Protein AF-A0A6L4AC36-F1 (afdb_monomer)

Mean predicted a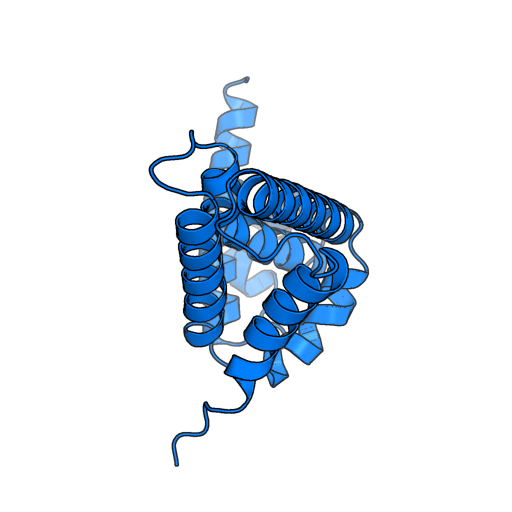ligned error: 6.06 Å

Secondary structure (DSSP, 8-state):
--HHHHHHHHHHHHHHHHHHHHHHHH-TTT--HHHHHHHHT--HHHHHHH-SSHHHHHHHHHHHHHHHHHHHHHSPP-S-HHHHHHHHHHHHHHHHHHSTTHHHHHHHHHHHHHH-HHHHHHHHHHHHHHHHHHHHHHHTTSS-TTS-HHHHHHHHHHHHHHGGGS----

Sequence (170 aa):
MSYKERAKRQREIEILKVASDLMYERGFINFNMDELAEAVGVSKPTLYQHFASKDELLVRVVLQGHEEIEALFDAPLQGTALERIETVMRMMLQRRHLAKGGMASFGLIFPILKASPLFNEHQERFRNRLYALVETAKQNGEIVATLPTPLVVSAMFVLQGSVSEHHMPE

Radius of gyration: 18.44 Å; Cα contacts (8 Å, |Δi|>4): 123; chains: 1; bounding box: 39×48×53 Å

Nearest PDB structures (foldseek):
  3crj-assembly1_B  TM=7.501E-01  e=1.102E-03  Haloarcula marismortui ATCC 43049
  2qib-assembly1_A  TM=6.813E-01  e=5.777E-04  Streptomyces coelicolor A3(2)
  5icj-assembly1_B  TM=7.437E-01  e=2.695E-03  Mycobacterium tuberculosis
  2o7t-assembly1_A-2  TM=5.932E-01  e=4.288E-04  Corynebacterium glutamicum
  2wv1-assembly1_A  TM=5.323E-01  e=3.128E-03  Bacillus cereus

pLDDT: mean 86.78, std 13.43, range [31.5, 98.19]

Solvent-accessible surface area (backbone atoms only — not comparable to full-atom values): 9744 Å² total; per-residue (Å²): 133,55,74,68,55,52,53,51,51,53,49,50,53,55,50,39,51,56,46,44,52,46,31,49,76,59,33,69,84,75,45,57,68,63,63,47,16,60,76,69,72,48,52,60,71,60,47,44,75,76,35,86,39,74,66,56,43,49,44,51,38,56,52,59,63,47,46,68,62,56,48,60,76,73,43,79,86,72,82,52,47,56,59,48,52,50,51,50,51,50,51,53,43,51,56,52,69,68,44,70,62,42,47,65,54,45,64,68,46,45,62,60,40,68,71,33,66,70,50,46,54,50,52,50,52,53,49,53,52,52,51,53,42,51,51,51,14,26,77,73,66,74,35,71,70,87,58,56,62,71,56,56,58,49,50,54,54,51,56,50,60,54,67,35,76,78,77,74,84,131

Foldseek 3Di:
DDPVVVVLVVLLVLLLVLVLVCCQVPNLVRDDLCVSCVVSVHDSVVSCVNPVDSLSSVLVSVVVLCVVLVVLLVDPDDDALVVNVVVSLVSLQVVQVSRPPFLNSCVVSVVSLVVDPVSVVVVVVVLVSQLVSVVRCCVVVVDPVPDDSVVVSVVSVVVSNPSRPPDDDD

Structure (mmCIF, N/CA/C/O backbone):
data_AF-A0A6L4AC36-F1
#
_entry.id   AF-A0A6L4AC36-F1
#
loop_
_atom_site.group_PDB
_atom_site.id
_atom_site.type_symbol
_atom_site.label_atom_id
_atom_site.label_alt_id
_atom_site.label_comp_id
_atom_site.label_asym_id
_atom_site.label_entity_id
_atom_site.label_seq_id
_atom_site.pdbx_PDB_ins_code
_atom_site.Cartn_x
_atom_site.Cartn_y
_atom_site.Cartn_z
_atom_site.occupancy
_atom_site.B_iso_or_equiv
_atom_site.auth_seq_id
_atom_site.auth_comp_id
_atom_site.auth_asym_id
_atom_site.auth_atom_id
_atom_site.pdbx_PDB_model_num
ATOM 1 N N . MET A 1 1 ? -5.158 17.954 -16.759 1.00 63.00 1 MET A N 1
ATOM 2 C CA . MET A 1 1 ? -4.100 17.064 -17.283 1.00 63.00 1 MET A CA 1
ATOM 3 C C . MET A 1 1 ? -3.986 17.240 -18.784 1.00 63.00 1 MET A C 1
ATOM 5 O O . MET A 1 1 ? -4.979 17.053 -19.481 1.00 63.00 1 MET A O 1
ATOM 9 N N . SER A 1 2 ? -2.797 17.605 -19.252 1.00 87.75 2 SER A N 1
ATOM 10 C CA . SER A 1 2 ? -2.431 17.686 -20.668 1.00 87.75 2 SER A CA 1
ATOM 11 C C . SER A 1 2 ? -2.434 16.298 -21.321 1.00 87.75 2 SER A C 1
ATOM 13 O O . SER A 1 2 ? -2.222 15.283 -20.654 1.00 87.75 2 SER A O 1
ATOM 15 N N . TYR A 1 3 ? -2.627 16.243 -22.642 1.00 87.50 3 TYR A N 1
ATOM 16 C CA . TYR A 1 3 ? -2.508 15.012 -23.434 1.00 87.50 3 TYR A CA 1
ATOM 17 C C . TYR A 1 3 ? -1.170 14.293 -23.184 1.00 87.50 3 TYR A C 1
ATOM 19 O O . TYR A 1 3 ? -1.140 13.079 -22.996 1.00 87.50 3 TYR A O 1
ATOM 27 N N . LYS A 1 4 ? -0.073 15.057 -23.077 1.00 85.31 4 LYS A N 1
ATOM 28 C CA . LYS A 1 4 ? 1.270 14.521 -22.803 1.00 85.31 4 LYS A CA 1
ATOM 29 C C . LYS A 1 4 ? 1.374 13.853 -21.428 1.00 85.31 4 LYS A C 1
ATOM 31 O O . LYS A 1 4 ? 2.012 12.815 -21.306 1.00 85.31 4 LYS A O 1
ATOM 36 N N . GLU A 1 5 ? 0.724 14.412 -20.408 1.00 88.19 5 GLU A N 1
ATOM 37 C CA . GLU A 1 5 ? 0.725 13.845 -19.050 1.00 88.19 5 GLU A CA 1
ATOM 38 C C . GLU A 1 5 ? -0.076 12.544 -18.986 1.00 88.19 5 GLU A C 1
ATOM 40 O O . GLU A 1 5 ? 0.356 11.583 -18.353 1.00 88.19 5 GLU A O 1
ATOM 45 N N . ARG A 1 6 ? -1.220 12.487 -19.685 1.00 88.69 6 ARG A N 1
ATOM 46 C CA . ARG A 1 6 ? -2.024 11.261 -19.789 1.00 88.69 6 ARG A CA 1
ATOM 47 C C . ARG A 1 6 ? -1.264 10.156 -20.517 1.00 88.69 6 ARG A C 1
ATOM 49 O O . ARG A 1 6 ? -1.228 9.037 -20.021 1.00 88.69 6 ARG A O 1
ATOM 56 N N . ALA A 1 7 ? -0.615 10.479 -21.636 1.00 89.75 7 ALA A N 1
ATOM 57 C CA . ALA A 1 7 ? 0.208 9.527 -22.379 1.00 89.75 7 ALA A CA 1
ATOM 58 C C . ALA A 1 7 ? 1.394 9.016 -21.541 1.00 89.75 7 ALA A C 1
ATOM 60 O O . ALA A 1 7 ? 1.645 7.814 -21.505 1.00 89.75 7 ALA A O 1
ATOM 61 N N . LYS A 1 8 ? 2.077 9.907 -20.804 1.00 90.38 8 LYS A N 1
ATOM 62 C CA . LYS A 1 8 ? 3.159 9.521 -19.885 1.00 90.38 8 LYS A CA 1
ATOM 63 C C . LYS A 1 8 ? 2.659 8.567 -18.798 1.00 90.38 8 LYS A C 1
ATOM 65 O O . LYS A 1 8 ? 3.273 7.529 -18.581 1.00 90.38 8 LYS A O 1
ATOM 70 N N . ARG A 1 9 ? 1.536 8.893 -18.149 1.00 90.44 9 ARG A N 1
ATOM 71 C CA . ARG A 1 9 ? 0.941 8.050 -17.102 1.00 90.44 9 ARG A CA 1
ATOM 72 C C . ARG A 1 9 ? 0.513 6.687 -17.642 1.00 90.44 9 ARG A C 1
ATOM 74 O O . ARG A 1 9 ? 0.788 5.680 -17.004 1.00 90.44 9 ARG A O 1
ATOM 81 N N . GLN A 1 10 ? -0.123 6.649 -18.812 1.00 91.31 10 GLN A N 1
ATOM 82 C CA . GLN A 1 10 ? -0.521 5.391 -19.443 1.00 91.31 10 GLN A CA 1
ATOM 83 C C . GLN A 1 10 ? 0.695 4.499 -19.712 1.00 91.31 10 GLN A C 1
ATOM 85 O O . GLN A 1 10 ? 0.669 3.308 -19.413 1.00 91.31 10 GLN A O 1
ATOM 90 N N . ARG A 1 11 ? 1.792 5.096 -20.190 1.00 93.12 11 ARG A N 1
ATOM 91 C CA . ARG A 1 11 ? 3.043 4.373 -20.403 1.00 93.12 11 ARG A CA 1
ATOM 92 C C . ARG A 1 11 ? 3.651 3.850 -19.101 1.00 93.12 11 ARG A C 1
ATOM 94 O O . ARG A 1 11 ? 4.124 2.721 -19.074 1.00 93.12 11 ARG A O 1
ATOM 101 N N . GLU A 1 12 ? 3.624 4.632 -18.022 1.00 94.56 12 GLU A N 1
ATOM 102 C CA . GLU A 1 12 ? 4.074 4.158 -16.705 1.00 94.56 12 GLU A CA 1
ATOM 103 C C . GLU A 1 12 ? 3.252 2.957 -16.220 1.00 94.56 12 GLU A C 1
ATOM 105 O O . GLU A 1 12 ? 3.836 2.001 -15.725 1.00 94.56 12 GLU A O 1
ATOM 110 N N . ILE A 1 13 ? 1.928 2.965 -16.413 1.00 92.19 13 ILE A N 1
ATOM 111 C CA . ILE A 1 13 ? 1.050 1.840 -16.044 1.00 92.19 13 ILE A CA 1
ATOM 112 C C . ILE A 1 13 ? 1.423 0.568 -16.819 1.00 92.19 13 ILE A C 1
ATOM 114 O O . ILE A 1 13 ? 1.501 -0.509 -16.229 1.00 92.19 13 ILE A O 1
ATOM 118 N N . GLU A 1 14 ? 1.683 0.681 -18.125 1.00 93.25 14 GLU A N 1
ATOM 119 C CA . GLU A 1 14 ? 2.132 -0.445 -18.957 1.00 93.25 14 GLU A CA 1
ATOM 120 C C . GLU A 1 14 ? 3.472 -1.010 -18.476 1.00 93.25 14 GLU A C 1
ATOM 122 O O . GLU A 1 14 ? 3.598 -2.221 -18.293 1.00 93.25 14 GLU A O 1
ATOM 127 N N . ILE A 1 15 ? 4.454 -0.135 -18.226 1.00 95.56 15 ILE A N 1
ATOM 128 C CA . ILE A 1 15 ? 5.777 -0.536 -17.733 1.00 95.56 15 ILE A CA 1
ATOM 129 C C . ILE A 1 15 ? 5.652 -1.244 -16.383 1.00 95.56 15 ILE A C 1
ATOM 131 O O . ILE A 1 15 ? 6.248 -2.301 -16.193 1.00 95.56 15 ILE A O 1
ATOM 135 N N . LEU A 1 16 ? 4.883 -0.681 -15.448 1.00 94.38 16 LEU A N 1
ATOM 136 C CA . LEU A 1 16 ? 4.739 -1.244 -14.109 1.00 94.38 16 LEU A CA 1
ATOM 137 C C . LEU A 1 16 ? 4.039 -2.601 -14.120 1.00 94.38 16 LEU A C 1
ATOM 139 O O . LEU A 1 16 ? 4.431 -3.476 -13.353 1.00 94.38 16 LEU A O 1
ATOM 143 N N . LYS A 1 17 ? 3.060 -2.803 -15.009 1.00 91.62 17 LYS A N 1
ATOM 144 C CA . LYS A 1 17 ? 2.413 -4.106 -15.184 1.00 91.62 17 LYS A CA 1
ATOM 145 C C . LYS A 1 17 ? 3.429 -5.171 -15.604 1.00 91.62 17 LYS A C 1
ATOM 147 O O . LYS A 1 17 ? 3.574 -6.174 -14.915 1.00 91.62 17 LYS A O 1
ATOM 152 N N . VAL A 1 18 ? 4.187 -4.915 -16.673 1.00 94.25 18 VAL A N 1
ATOM 153 C CA . VAL A 1 18 ? 5.210 -5.856 -17.164 1.00 94.25 18 VAL A CA 1
ATOM 154 C C . VAL A 1 18 ? 6.315 -6.068 -16.123 1.00 94.25 18 VAL A C 1
ATOM 156 O O . VAL A 1 18 ? 6.761 -7.191 -15.909 1.00 94.25 18 VAL A O 1
ATOM 159 N N . ALA A 1 19 ? 6.736 -5.009 -15.426 1.00 93.12 19 ALA A N 1
ATOM 160 C CA . ALA A 1 19 ? 7.710 -5.110 -14.344 1.00 93.12 19 ALA A CA 1
ATOM 161 C C . ALA A 1 19 ? 7.202 -5.980 -13.187 1.00 93.12 19 ALA A C 1
ATOM 163 O O . ALA A 1 19 ? 7.962 -6.793 -12.666 1.00 93.12 19 ALA A O 1
ATOM 164 N N . SER A 1 20 ? 5.933 -5.824 -12.800 1.00 89.00 20 SER A N 1
ATOM 165 C CA . SER A 1 20 ? 5.298 -6.635 -11.762 1.00 89.00 20 SER A CA 1
ATOM 166 C C . SER A 1 20 ? 5.314 -8.115 -12.1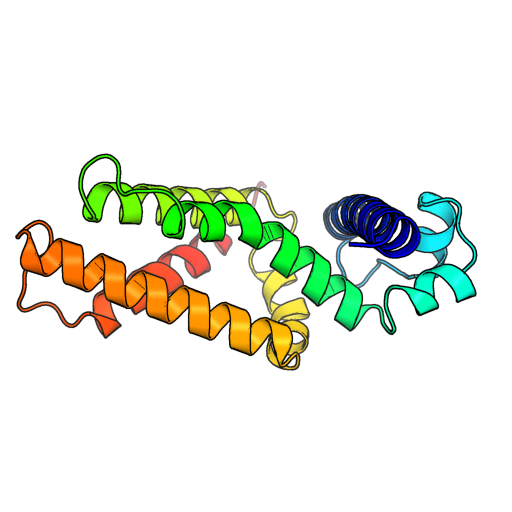36 1.00 89.00 20 SER A C 1
ATOM 168 O O . SER A 1 20 ? 5.787 -8.923 -11.338 1.00 89.00 20 SER A O 1
ATOM 170 N N . ASP A 1 21 ? 4.916 -8.449 -13.367 1.00 87.62 21 ASP A N 1
ATOM 171 C CA . ASP A 1 21 ? 4.902 -9.825 -13.875 1.00 87.62 21 ASP A CA 1
ATOM 172 C C . ASP A 1 21 ? 6.319 -10.430 -13.896 1.00 87.62 21 ASP A C 1
ATOM 174 O O . ASP A 1 21 ? 6.552 -11.519 -13.368 1.00 87.62 21 ASP A O 1
ATOM 178 N N . LEU A 1 22 ? 7.313 -9.694 -14.404 1.00 88.81 22 LEU A N 1
ATOM 179 C CA . LEU A 1 22 ? 8.704 -10.162 -14.440 1.00 88.81 22 LEU A CA 1
ATOM 180 C C . LEU A 1 22 ? 9.305 -10.344 -13.038 1.00 88.81 22 LEU A C 1
ATOM 182 O O . LEU A 1 22 ? 9.984 -11.341 -12.779 1.00 88.81 22 LEU A O 1
ATOM 186 N N . MET A 1 23 ? 9.062 -9.401 -12.120 1.00 87.12 23 MET A N 1
ATOM 187 C CA . MET A 1 23 ? 9.509 -9.511 -10.727 1.00 87.12 23 MET A CA 1
ATOM 188 C C . MET A 1 23 ? 8.816 -10.670 -10.005 1.00 87.12 23 MET A C 1
ATOM 190 O O . MET A 1 23 ? 9.442 -11.324 -9.172 1.00 87.12 23 MET A O 1
ATOM 194 N N . TYR A 1 24 ? 7.551 -10.936 -10.331 1.00 80.12 24 TYR A N 1
ATOM 195 C CA . TYR A 1 24 ? 6.778 -12.048 -9.791 1.00 80.12 24 TYR A CA 1
ATOM 196 C C . TYR A 1 24 ? 7.300 -13.409 -10.263 1.00 80.12 24 TYR A C 1
ATOM 198 O O . TYR A 1 24 ? 7.421 -14.342 -9.470 1.00 80.12 24 TYR A O 1
ATOM 206 N N . GLU A 1 25 ? 7.624 -13.534 -11.549 1.00 81.31 25 GLU A N 1
ATOM 207 C CA . GLU A 1 25 ? 8.096 -14.787 -12.138 1.00 81.31 25 GLU A CA 1
ATOM 208 C C . GLU A 1 25 ? 9.541 -15.118 -11.764 1.00 81.31 25 GLU A C 1
ATOM 210 O O . GLU A 1 25 ? 9.854 -16.276 -11.488 1.00 81.31 25 GLU A O 1
ATOM 215 N N . ARG A 1 26 ? 10.426 -14.115 -11.765 1.00 80.75 26 ARG A N 1
ATOM 216 C CA . ARG A 1 26 ? 11.885 -14.316 -11.674 1.00 80.75 26 ARG A CA 1
ATOM 217 C C . ARG A 1 26 ? 12.470 -13.926 -10.318 1.00 80.75 26 ARG A C 1
ATOM 219 O O . ARG A 1 26 ? 13.611 -14.280 -10.009 1.00 80.75 26 ARG A O 1
ATOM 226 N N . GLY A 1 27 ? 11.702 -13.193 -9.514 1.00 80.31 27 GLY A N 1
ATOM 227 C CA . GLY A 1 27 ? 12.172 -12.531 -8.304 1.00 80.31 27 GLY A CA 1
ATOM 228 C C . GLY A 1 27 ? 12.907 -11.220 -8.601 1.00 80.31 27 GLY A C 1
ATOM 229 O O . GLY A 1 27 ? 13.519 -11.030 -9.653 1.00 80.31 27 GLY A O 1
ATOM 230 N N . PHE A 1 28 ? 12.897 -10.307 -7.627 1.00 84.25 28 PHE A N 1
ATOM 231 C CA . PHE A 1 28 ? 13.514 -8.985 -7.767 1.00 84.25 28 PHE A CA 1
ATOM 232 C C . PHE A 1 28 ? 15.024 -9.039 -8.055 1.00 84.25 28 PHE A C 1
ATOM 234 O O . PHE A 1 28 ? 15.527 -8.211 -8.808 1.00 84.25 28 PHE A O 1
ATOM 241 N N . ILE A 1 29 ? 15.763 -10.000 -7.491 1.00 84.94 29 ILE A N 1
ATOM 242 C CA . ILE A 1 29 ? 17.222 -10.091 -7.678 1.00 84.94 29 ILE A CA 1
ATOM 243 C C . ILE A 1 29 ? 17.581 -10.392 -9.138 1.00 84.94 29 ILE A C 1
ATOM 245 O O . ILE A 1 29 ? 18.411 -9.682 -9.701 1.00 84.94 29 ILE A O 1
ATOM 249 N N . ASN A 1 30 ? 16.906 -11.362 -9.761 1.00 84.50 30 ASN A N 1
ATOM 250 C CA . ASN A 1 30 ? 17.197 -11.804 -11.130 1.00 84.50 30 ASN A CA 1
ATOM 251 C C . ASN A 1 30 ? 16.605 -10.883 -12.210 1.00 84.50 30 ASN A C 1
ATOM 253 O O . ASN A 1 30 ? 17.023 -10.935 -13.360 1.00 84.50 30 ASN A O 1
ATOM 257 N N . PHE A 1 31 ? 15.646 -10.030 -11.850 1.00 86.38 31 PHE A N 1
ATOM 258 C CA . PHE A 1 31 ? 15.079 -9.015 -12.736 1.00 86.38 31 PHE A CA 1
ATOM 259 C C . PHE A 1 31 ? 16.114 -7.935 -13.110 1.00 86.38 31 PHE A C 1
ATOM 261 O O . PHE A 1 31 ? 16.862 -7.464 -12.249 1.00 86.38 31 PHE A O 1
ATOM 268 N N . ASN A 1 32 ? 16.124 -7.453 -14.356 1.00 90.75 32 ASN A N 1
ATOM 269 C CA . ASN A 1 32 ? 16.933 -6.296 -14.752 1.00 90.75 32 ASN A CA 1
ATOM 270 C C . ASN A 1 32 ? 16.184 -5.333 -15.694 1.00 90.75 32 ASN A C 1
ATOM 272 O O . ASN A 1 32 ? 15.169 -5.671 -16.298 1.00 90.75 32 ASN A O 1
ATOM 276 N N . MET A 1 33 ? 16.688 -4.097 -15.783 1.00 94.62 33 MET A N 1
ATOM 277 C CA . MET A 1 33 ? 16.054 -3.014 -16.550 1.00 94.62 33 MET A CA 1
ATOM 278 C C . MET A 1 33 ? 16.166 -3.202 -18.070 1.00 94.62 33 MET A C 1
ATOM 280 O O . MET A 1 33 ? 15.364 -2.629 -18.802 1.00 94.62 33 MET A O 1
ATO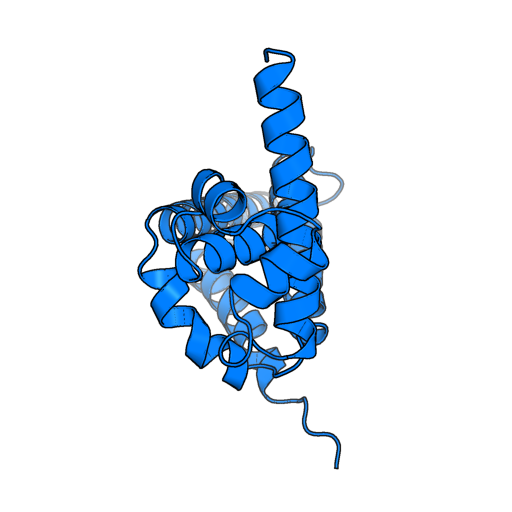M 284 N N . ASP A 1 34 ? 17.138 -3.982 -18.546 1.00 93.19 34 ASP A N 1
ATOM 285 C CA . ASP A 1 34 ? 17.342 -4.214 -19.980 1.00 93.19 34 ASP A CA 1
ATOM 286 C C . ASP A 1 34 ? 16.267 -5.145 -20.537 1.00 93.19 34 ASP A C 1
ATOM 288 O O . ASP A 1 34 ? 15.599 -4.806 -21.512 1.00 93.19 34 ASP A O 1
ATOM 292 N N . GLU A 1 35 ? 16.010 -6.247 -19.836 1.00 91.56 35 GLU A N 1
ATOM 293 C CA . GLU A 1 35 ? 14.910 -7.165 -20.136 1.00 91.56 35 GLU A CA 1
ATOM 294 C C . GLU A 1 35 ? 13.548 -6.474 -20.057 1.00 91.56 35 GLU A C 1
ATOM 296 O O . GLU A 1 35 ? 12.675 -6.733 -20.880 1.00 91.56 35 GLU A O 1
ATOM 301 N N . LEU A 1 36 ? 13.353 -5.567 -19.091 1.00 95.56 36 LEU A N 1
ATOM 302 C CA . LEU A 1 36 ? 12.112 -4.798 -19.009 1.00 95.56 36 LEU A CA 1
ATOM 303 C C . LEU A 1 36 ? 11.933 -3.881 -20.222 1.00 95.56 36 LEU A C 1
ATOM 305 O O . LEU A 1 36 ? 10.831 -3.782 -20.759 1.00 95.56 36 LEU A O 1
ATOM 309 N N . ALA A 1 37 ? 12.997 -3.196 -20.644 1.00 95.81 37 ALA A N 1
ATOM 310 C CA . ALA A 1 37 ? 12.953 -2.320 -21.808 1.00 95.81 37 ALA A CA 1
ATOM 311 C C . ALA A 1 37 ? 12.594 -3.113 -23.076 1.00 95.81 37 ALA A C 1
ATOM 313 O O . AL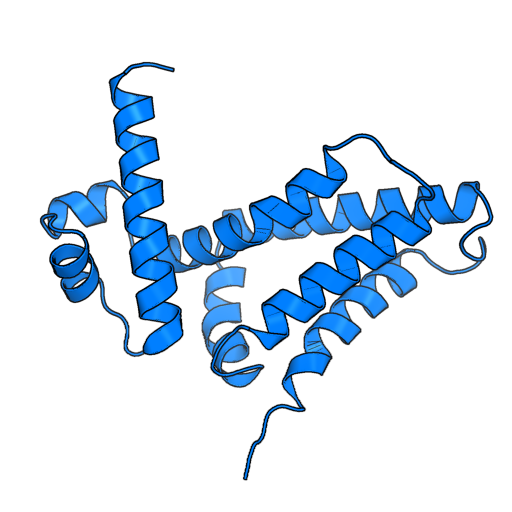A A 1 37 ? 11.721 -2.688 -23.834 1.00 95.81 37 ALA A O 1
ATOM 314 N N . GLU A 1 38 ? 13.197 -4.294 -23.250 1.00 95.12 38 GLU A N 1
ATOM 315 C CA . GLU A 1 38 ? 12.879 -5.224 -24.336 1.00 95.12 38 GLU A CA 1
ATOM 316 C C . GLU A 1 38 ? 11.424 -5.707 -24.268 1.00 95.12 38 GLU A C 1
ATOM 318 O O . GLU A 1 38 ? 10.689 -5.575 -25.246 1.00 95.12 38 GLU A O 1
ATOM 323 N N . ALA A 1 39 ? 10.971 -6.175 -23.102 1.00 94.56 39 ALA A N 1
ATOM 324 C CA . ALA A 1 39 ? 9.620 -6.701 -22.910 1.00 94.56 39 ALA A CA 1
ATOM 325 C C . ALA A 1 39 ? 8.519 -5.650 -23.139 1.00 94.56 39 ALA A C 1
ATOM 327 O O . ALA A 1 39 ? 7.447 -5.974 -23.645 1.00 94.56 39 ALA A O 1
ATOM 328 N N . VAL A 1 40 ? 8.773 -4.384 -22.789 1.00 95.12 40 VAL A N 1
ATOM 329 C CA . VAL A 1 40 ? 7.831 -3.271 -23.015 1.00 95.12 40 VAL A CA 1
ATOM 330 C C . VAL A 1 40 ? 7.971 -2.674 -24.428 1.00 95.12 40 VAL A C 1
ATOM 332 O O . VAL A 1 40 ? 7.110 -1.911 -24.872 1.00 95.12 40 VAL A O 1
ATOM 335 N N . GLY A 1 41 ? 9.039 -3.004 -25.160 1.00 94.62 41 GLY A N 1
ATOM 336 C CA . GLY A 1 41 ? 9.311 -2.463 -26.493 1.00 94.62 41 GLY A CA 1
ATOM 337 C C . GLY A 1 41 ? 9.737 -0.991 -26.473 1.00 94.62 41 GLY A C 1
ATOM 338 O O . GLY A 1 41 ? 9.333 -0.207 -27.335 1.00 94.62 41 GLY A O 1
ATOM 339 N N . VAL A 1 42 ? 10.525 -0.583 -25.473 1.00 93.75 42 VAL A N 1
ATOM 340 C CA . VAL A 1 42 ? 11.078 0.776 -25.349 1.00 93.75 42 VAL A CA 1
ATOM 341 C C . VAL A 1 42 ? 12.599 0.746 -25.271 1.00 93.75 42 VAL A C 1
ATOM 343 O O . VAL A 1 42 ? 13.208 -0.256 -24.917 1.00 93.75 42 VAL A O 1
ATOM 346 N N . SER A 1 43 ? 13.245 1.870 -25.581 1.00 95.06 43 SER A N 1
ATOM 347 C CA . SER A 1 43 ? 14.692 1.977 -25.384 1.00 95.06 43 SER A CA 1
ATOM 348 C C . SER A 1 43 ? 15.038 2.068 -23.892 1.00 95.06 43 SER A C 1
ATOM 350 O O . SER A 1 43 ? 14.282 2.652 -23.110 1.00 95.06 43 SER A O 1
ATOM 352 N N . LYS A 1 44 ? 16.220 1.575 -23.502 1.00 93.38 44 LYS A N 1
ATOM 353 C CA . LYS A 1 44 ? 16.747 1.725 -22.136 1.00 93.38 44 LYS A CA 1
ATOM 354 C C . LYS A 1 44 ? 16.739 3.195 -21.665 1.00 93.38 44 LYS A C 1
ATOM 356 O O . LYS A 1 44 ? 16.194 3.450 -20.594 1.00 93.38 44 LYS A O 1
ATOM 361 N N . PRO A 1 45 ? 17.220 4.191 -22.444 1.00 95.12 45 PRO A N 1
ATOM 362 C CA . PRO A 1 45 ? 17.100 5.601 -22.059 1.00 95.12 45 PRO A CA 1
ATOM 363 C C . PRO A 1 45 ? 15.657 6.059 -21.819 1.00 95.12 45 PRO A C 1
ATOM 365 O O . PRO A 1 45 ? 15.406 6.796 -20.872 1.00 95.12 45 PRO A O 1
ATOM 368 N N . THR A 1 46 ? 14.701 5.611 -22.641 1.00 93.31 46 THR A N 1
ATOM 369 C CA . THR A 1 46 ? 13.275 5.920 -22.445 1.00 93.31 46 THR A CA 1
ATOM 370 C C . THR A 1 46 ? 12.762 5.337 -21.133 1.00 93.31 46 THR A C 1
ATOM 372 O O . THR A 1 46 ? 12.068 6.030 -20.397 1.00 93.31 46 THR A O 1
ATOM 375 N N . LEU A 1 47 ? 13.132 4.099 -20.797 1.00 95.62 47 LEU A N 1
ATOM 376 C CA . LEU A 1 47 ? 12.747 3.487 -19.527 1.00 95.62 47 LEU A CA 1
ATOM 377 C C . LEU A 1 47 ? 13.281 4.293 -18.328 1.00 95.62 47 LEU A C 1
ATOM 379 O O . LEU A 1 47 ? 12.519 4.596 -17.410 1.00 95.62 47 LEU A O 1
ATOM 383 N N . TYR A 1 48 ? 14.542 4.733 -18.381 1.00 95.19 48 TYR A N 1
ATOM 384 C CA . TYR A 1 48 ? 15.142 5.561 -17.326 1.00 95.19 48 TYR A CA 1
ATOM 385 C C . TYR A 1 48 ? 14.561 6.983 -17.220 1.00 95.19 48 TYR A C 1
ATOM 387 O O . TYR A 1 48 ? 14.684 7.613 -16.174 1.00 95.19 48 TYR A O 1
ATOM 395 N N . GLN A 1 49 ? 13.886 7.493 -18.258 1.00 93.62 49 GLN A N 1
ATOM 396 C CA . GLN A 1 49 ? 13.112 8.743 -18.162 1.00 93.62 49 GLN A CA 1
ATOM 397 C C . GLN A 1 49 ? 11.826 8.583 -17.335 1.00 93.62 49 GLN A C 1
ATOM 399 O O . GLN A 1 49 ? 11.291 9.579 -16.839 1.00 93.62 49 GLN A O 1
ATOM 404 N N . HIS A 1 50 ? 11.309 7.357 -17.219 1.00 94.00 50 HIS A N 1
ATOM 405 C CA . HIS A 1 50 ? 10.136 7.040 -16.406 1.00 94.00 50 HIS A CA 1
ATOM 406 C C . HIS A 1 50 ? 10.511 6.597 -14.988 1.00 94.00 50 HIS A C 1
ATOM 408 O O . HIS A 1 50 ? 9.820 6.982 -14.049 1.00 94.00 50 HIS A O 1
ATOM 414 N N . PHE A 1 51 ? 11.593 5.826 -14.837 1.00 95.12 51 PHE A N 1
ATOM 415 C CA . PHE A 1 51 ? 12.053 5.283 -13.556 1.00 95.12 51 PHE A CA 1
ATOM 416 C C . PHE A 1 51 ? 13.573 5.398 -13.460 1.00 95.12 51 PHE A C 1
ATOM 418 O O . PHE A 1 51 ? 14.293 4.738 -14.208 1.00 95.12 51 PHE A O 1
ATOM 425 N N . ALA A 1 52 ? 14.082 6.211 -12.536 1.00 92.88 52 ALA A N 1
ATOM 426 C CA . ALA A 1 52 ? 15.509 6.507 -12.441 1.00 92.88 52 ALA A CA 1
ATOM 427 C C . ALA A 1 52 ? 16.340 5.293 -11.998 1.00 92.88 52 ALA A C 1
ATOM 429 O O . ALA A 1 52 ? 17.542 5.234 -12.265 1.00 92.88 52 ALA A O 1
ATOM 430 N N . SER A 1 53 ? 15.724 4.310 -11.336 1.00 94.31 53 SER A N 1
ATOM 431 C CA . SER A 1 53 ? 16.402 3.087 -10.911 1.00 94.31 53 SER A CA 1
ATOM 432 C C . SER A 1 53 ? 15.468 1.878 -10.822 1.00 94.31 53 SER A C 1
ATOM 434 O O . SER A 1 53 ? 14.243 2.001 -10.765 1.00 94.31 53 SER A O 1
ATOM 436 N N . LYS A 1 54 ? 16.074 0.685 -10.760 1.00 93.12 54 LYS A N 1
ATOM 437 C CA . LYS A 1 54 ? 15.384 -0.580 -10.461 1.00 93.12 54 LYS A CA 1
ATOM 438 C C . LYS A 1 54 ? 14.698 -0.547 -9.085 1.00 93.12 54 LYS A C 1
ATOM 440 O O . LYS A 1 54 ? 13.618 -1.111 -8.934 1.00 93.12 54 LYS A O 1
ATOM 445 N N . ASP A 1 55 ? 15.291 0.145 -8.115 1.00 94.00 55 ASP A N 1
ATOM 446 C CA . ASP A 1 55 ? 14.742 0.301 -6.764 1.00 94.00 55 ASP A CA 1
ATOM 447 C C . ASP A 1 55 ? 13.525 1.235 -6.753 1.00 94.00 55 ASP A C 1
ATOM 449 O O . ASP A 1 55 ? 12.515 0.933 -6.120 1.00 94.00 55 ASP A O 1
ATOM 453 N N . GLU A 1 56 ? 13.580 2.343 -7.501 1.00 94.50 56 GLU A N 1
ATOM 454 C CA . GLU A 1 56 ? 12.424 3.227 -7.682 1.00 94.50 56 GLU A CA 1
ATOM 455 C C . GLU A 1 56 ? 11.274 2.479 -8.363 1.00 94.50 56 GLU A C 1
ATOM 457 O O . GLU A 1 56 ? 10.129 2.555 -7.914 1.00 94.50 56 GLU A O 1
ATOM 462 N N . LEU A 1 57 ? 11.578 1.713 -9.414 1.00 94.44 57 LEU A N 1
ATOM 463 C CA . LEU A 1 57 ? 10.596 0.880 -10.097 1.00 94.44 57 LEU A CA 1
ATOM 464 C C . LEU A 1 57 ? 9.950 -0.130 -9.138 1.00 94.44 57 LEU A C 1
ATOM 466 O O . LEU A 1 57 ? 8.727 -0.240 -9.113 1.00 94.44 57 LEU A O 1
ATOM 470 N N . LEU A 1 58 ? 10.742 -0.824 -8.315 1.00 92.19 58 LEU A N 1
ATOM 471 C CA . LEU A 1 58 ? 10.235 -1.749 -7.297 1.00 92.19 58 LEU A CA 1
ATOM 472 C C . LEU A 1 58 ? 9.276 -1.054 -6.326 1.00 92.19 58 LEU A C 1
ATOM 474 O O . LEU A 1 58 ? 8.192 -1.571 -6.060 1.00 92.19 58 LEU A O 1
ATOM 478 N N . VAL A 1 59 ? 9.650 0.124 -5.818 1.00 93.38 59 VAL A N 1
ATOM 479 C CA . VAL A 1 59 ? 8.773 0.912 -4.943 1.00 93.38 59 VAL A CA 1
ATOM 480 C C . VAL A 1 59 ? 7.457 1.209 -5.653 1.00 93.38 59 VAL A C 1
ATOM 482 O O . VAL A 1 59 ? 6.394 0.990 -5.081 1.00 93.38 59 VAL A O 1
ATOM 485 N N . ARG A 1 60 ? 7.505 1.662 -6.909 1.00 93.12 60 ARG A N 1
ATOM 486 C CA . ARG A 1 60 ? 6.304 1.992 -7.687 1.00 93.12 60 ARG A CA 1
ATOM 487 C C . ARG A 1 60 ? 5.424 0.768 -7.951 1.00 93.12 60 ARG A C 1
ATOM 489 O O . ARG A 1 60 ? 4.212 0.894 -7.820 1.00 93.12 60 ARG A O 1
ATOM 496 N N . VAL A 1 61 ? 6.006 -0.398 -8.237 1.00 91.00 61 VAL A N 1
ATOM 497 C CA . VAL A 1 61 ? 5.268 -1.667 -8.391 1.00 91.00 61 VAL A CA 1
ATOM 498 C C . VAL A 1 61 ? 4.555 -2.042 -7.089 1.00 91.00 61 VAL A C 1
ATOM 500 O O . VAL A 1 61 ? 3.368 -2.362 -7.105 1.00 91.00 61 VAL A O 1
ATOM 503 N N . VAL A 1 62 ? 5.245 -1.960 -5.946 1.00 87.69 62 VAL A N 1
ATOM 504 C CA . VAL A 1 62 ? 4.650 -2.276 -4.635 1.00 87.69 62 VAL A CA 1
ATOM 505 C C . VAL A 1 62 ? 3.527 -1.300 -4.279 1.00 87.69 62 VAL A C 1
ATOM 507 O O . VAL A 1 62 ? 2.463 -1.724 -3.829 1.00 87.69 62 VAL A O 1
ATOM 510 N N . LEU A 1 63 ? 3.738 -0.002 -4.510 1.00 88.50 63 LEU A N 1
ATOM 511 C CA . LEU A 1 63 ? 2.733 1.027 -4.246 1.00 88.50 63 LEU A CA 1
ATOM 512 C C . LEU A 1 63 ? 1.511 0.893 -5.158 1.00 88.50 63 LEU A C 1
ATOM 514 O O . LEU A 1 63 ? 0.393 0.987 -4.661 1.00 88.50 63 LEU A O 1
ATOM 518 N N . GLN A 1 64 ? 1.703 0.605 -6.450 1.00 85.00 64 GLN A N 1
ATOM 519 C CA . GLN A 1 64 ? 0.590 0.332 -7.364 1.00 85.00 64 GLN A CA 1
ATOM 520 C C . GLN A 1 64 ? -0.217 -0.875 -6.892 1.00 85.00 64 GLN A C 1
ATOM 522 O O . GLN A 1 64 ? -1.444 -0.853 -6.930 1.00 85.00 64 GLN A O 1
ATOM 527 N N . GLY A 1 65 ? 0.468 -1.903 -6.378 1.00 78.00 65 GLY A N 1
ATOM 528 C CA . GLY A 1 65 ? -0.183 -3.007 -5.695 1.00 78.00 65 GLY A CA 1
ATOM 529 C C . GLY A 1 65 ? -1.170 -2.481 -4.658 1.00 78.00 65 GLY A C 1
ATOM 530 O O . GLY A 1 65 ? -2.342 -2.819 -4.718 1.00 78.00 65 GLY A O 1
ATOM 531 N N . HIS A 1 66 ? -0.758 -1.605 -3.742 1.00 83.25 66 HIS A N 1
ATOM 532 C CA . HIS A 1 66 ? -1.584 -1.099 -2.635 1.00 83.25 66 HIS A CA 1
ATOM 533 C C . HIS A 1 66 ? -2.813 -0.251 -3.017 1.00 83.25 66 HIS A C 1
ATOM 535 O O . HIS A 1 66 ? -3.707 -0.126 -2.178 1.00 83.25 66 HIS A O 1
ATOM 541 N N . GLU A 1 67 ? -2.925 0.240 -4.255 1.00 83.69 67 GLU A N 1
ATOM 542 C CA . GLU A 1 67 ? -3.991 1.167 -4.675 1.00 83.69 67 GLU A CA 1
ATOM 543 C C . GLU A 1 67 ? -5.416 0.657 -4.395 1.00 83.69 67 GLU A C 1
ATOM 545 O O . GLU A 1 67 ? -6.258 1.426 -3.939 1.00 83.69 67 GLU A O 1
ATOM 550 N N . GLU A 1 68 ? -5.703 -0.635 -4.595 1.00 82.69 68 GLU A N 1
ATOM 551 C CA . GLU A 1 68 ? -7.062 -1.164 -4.362 1.00 82.69 68 GLU A CA 1
ATOM 552 C C . GLU A 1 68 ? -7.455 -1.152 -2.877 1.00 82.69 68 GLU A C 1
ATOM 554 O O . GLU A 1 68 ? -8.618 -0.924 -2.551 1.00 82.69 68 GLU A O 1
ATOM 559 N N . ILE A 1 69 ? -6.500 -1.393 -1.968 1.00 87.19 69 ILE A N 1
ATOM 560 C CA . ILE A 1 69 ? -6.775 -1.347 -0.525 1.00 87.19 69 ILE A CA 1
ATOM 561 C C . ILE A 1 69 ? -6.941 0.109 -0.093 1.00 87.19 69 ILE A C 1
ATOM 563 O O . ILE A 1 69 ? -7.849 0.418 0.672 1.00 87.19 69 ILE A O 1
ATOM 567 N N . GLU A 1 70 ? -6.106 1.015 -0.605 1.00 87.75 70 GLU A N 1
ATOM 568 C CA . GLU A 1 70 ? -6.250 2.453 -0.350 1.00 87.75 70 GLU A CA 1
ATOM 569 C C . GLU A 1 70 ? -7.622 2.970 -0.805 1.00 87.75 70 GLU A C 1
ATOM 571 O O . GLU A 1 70 ? -8.295 3.675 -0.051 1.00 87.75 70 GLU A O 1
ATOM 576 N N . ALA A 1 71 ? -8.094 2.534 -1.977 1.00 89.62 71 ALA A N 1
ATOM 577 C CA . ALA A 1 71 ? -9.401 2.915 -2.503 1.00 89.62 71 ALA A CA 1
ATOM 578 C C . ALA A 1 71 ? -10.564 2.516 -1.576 1.00 89.62 71 ALA A C 1
ATOM 580 O O . ALA A 1 71 ? -11.579 3.214 -1.530 1.00 89.62 71 ALA A O 1
ATOM 581 N N . LEU A 1 72 ? -10.428 1.439 -0.790 1.00 90.06 72 LEU A N 1
ATOM 582 C CA . LEU A 1 72 ? -11.452 1.053 0.187 1.00 90.06 72 LEU A CA 1
ATOM 583 C C . LEU A 1 72 ? -11.627 2.069 1.307 1.00 90.06 72 LEU A C 1
ATOM 585 O O . LEU A 1 72 ? -12.714 2.153 1.872 1.00 90.06 72 LEU A O 1
ATOM 589 N N . PHE A 1 73 ? -10.589 2.805 1.669 1.00 90.06 73 PHE A N 1
ATOM 590 C CA . PHE A 1 73 ? -10.708 3.821 2.704 1.00 90.06 73 PHE A CA 1
ATOM 591 C C . PHE A 1 73 ? -11.221 5.158 2.150 1.00 90.06 73 PHE A C 1
ATOM 593 O O . PHE A 1 73 ? -11.619 6.016 2.935 1.00 90.06 73 PHE A O 1
ATOM 600 N N . ASP A 1 74 ? -11.148 5.376 0.832 1.00 90.38 74 ASP A N 1
ATOM 601 C CA . ASP A 1 74 ? -11.720 6.554 0.159 1.00 90.38 74 ASP A CA 1
ATOM 602 C C . ASP A 1 74 ? -13.197 6.338 -0.189 1.00 90.38 74 ASP A C 1
ATOM 604 O O . ASP A 1 74 ? -13.982 7.285 -0.270 1.00 90.38 74 ASP A O 1
ATOM 608 N N . ALA A 1 75 ? -13.591 5.079 -0.383 1.00 90.31 75 ALA A N 1
ATOM 609 C CA . ALA A 1 75 ? -14.975 4.706 -0.600 1.00 90.31 75 ALA A CA 1
ATOM 610 C C . ALA A 1 75 ? -15.818 4.935 0.669 1.00 90.31 75 ALA A C 1
ATOM 612 O O . ALA A 1 75 ? -15.360 4.628 1.774 1.00 90.31 75 ALA A O 1
ATOM 613 N N . PRO A 1 76 ? -17.084 5.378 0.532 1.00 91.69 76 PRO A N 1
ATOM 614 C CA . PRO A 1 76 ? -18.009 5.440 1.655 1.00 91.69 76 PRO A CA 1
ATOM 615 C C . PRO A 1 76 ? -18.074 4.109 2.407 1.00 91.69 76 PRO A C 1
ATOM 617 O O . PRO A 1 76 ? -18.043 3.024 1.804 1.00 91.69 76 PRO A O 1
ATOM 620 N N . LEU A 1 77 ? -18.184 4.194 3.733 1.00 90.31 77 LEU A N 1
ATOM 621 C CA . LEU A 1 77 ? -18.379 3.015 4.557 1.00 90.31 77 LEU A CA 1
ATOM 622 C C . LEU A 1 77 ? -19.737 2.391 4.209 1.00 90.31 77 LEU A C 1
ATOM 624 O O . LEU A 1 77 ? -20.780 3.031 4.297 1.00 90.31 77 LEU A O 1
ATOM 628 N N . GLN A 1 78 ? -19.682 1.142 3.770 1.00 89.38 78 GLN A N 1
ATOM 629 C CA . GLN A 1 78 ? -20.827 0.267 3.555 1.00 89.38 78 GLN A CA 1
ATOM 630 C C . GLN A 1 78 ? -20.719 -0.815 4.624 1.00 89.38 78 GLN A C 1
ATOM 632 O O . GLN A 1 78 ? -19.675 -1.470 4.685 1.00 89.38 78 GLN A O 1
ATOM 637 N N . GLY A 1 79 ? -21.744 -0.948 5.466 1.00 92.94 79 GLY A N 1
ATOM 638 C CA . GLY A 1 79 ? -21.692 -1.785 6.666 1.00 92.94 79 GLY A CA 1
ATOM 639 C C . GLY A 1 79 ? -20.978 -1.113 7.843 1.00 92.94 79 GLY A C 1
ATOM 640 O O . GLY A 1 79 ? -20.969 0.112 7.975 1.00 92.94 79 GLY A O 1
ATOM 641 N N . THR A 1 80 ? -20.405 -1.937 8.709 1.00 96.81 80 THR A N 1
ATOM 642 C CA . THR A 1 80 ? -19.704 -1.565 9.942 1.00 96.81 80 THR A CA 1
ATOM 643 C C . THR A 1 80 ? -18.220 -1.281 9.699 1.00 96.81 80 THR A C 1
ATOM 645 O O . THR A 1 80 ? -17.634 -1.680 8.685 1.00 96.81 80 THR A O 1
ATOM 648 N N . ALA A 1 81 ? -17.573 -0.591 10.640 1.00 96.62 81 ALA A N 1
ATOM 649 C CA . ALA A 1 81 ? -16.135 -0.346 10.553 1.00 96.62 81 ALA A CA 1
ATOM 650 C C . ALA A 1 81 ? -15.336 -1.652 10.721 1.00 96.62 81 ALA A C 1
ATOM 652 O O . ALA A 1 81 ? -14.324 -1.843 10.045 1.00 96.62 81 ALA A O 1
ATOM 653 N N . LEU A 1 82 ? -15.826 -2.587 11.537 1.00 96.50 82 LEU A N 1
ATOM 654 C CA . LEU A 1 82 ? -15.262 -3.921 11.706 1.00 96.50 82 LEU A CA 1
ATOM 655 C C . LEU A 1 82 ? -15.311 -4.748 10.412 1.00 96.50 82 LEU A C 1
ATOM 657 O O . LEU A 1 82 ? -14.302 -5.350 10.050 1.00 96.50 82 LEU A O 1
ATOM 661 N N . GLU A 1 83 ? -16.416 -4.725 9.662 1.00 96.62 83 GLU A N 1
ATOM 662 C CA . GLU A 1 83 ? -16.501 -5.391 8.348 1.00 96.62 83 GLU A CA 1
ATOM 663 C C . GLU A 1 83 ? -15.505 -4.795 7.339 1.00 96.62 83 GLU A C 1
ATOM 665 O O . GLU A 1 83 ? -14.892 -5.512 6.538 1.00 96.62 83 GLU A O 1
ATOM 670 N N . ARG A 1 84 ? -15.271 -3.475 7.390 1.00 95.94 84 ARG A N 1
ATOM 671 C CA . ARG A 1 84 ? -14.230 -2.829 6.574 1.00 95.94 84 ARG A CA 1
ATOM 672 C C . ARG A 1 84 ? -12.828 -3.270 6.997 1.00 95.94 84 ARG A C 1
ATOM 674 O O . ARG A 1 84 ? -12.011 -3.547 6.121 1.00 95.94 84 ARG A O 1
ATOM 681 N N . ILE A 1 85 ? -12.557 -3.380 8.301 1.00 95.56 85 ILE A N 1
ATOM 682 C CA . ILE A 1 85 ? -11.293 -3.921 8.834 1.00 95.56 85 ILE A CA 1
ATOM 683 C C . ILE A 1 85 ? -11.084 -5.356 8.343 1.00 95.56 85 ILE A C 1
ATOM 685 O O . ILE A 1 85 ? -9.999 -5.677 7.859 1.00 95.56 85 ILE A O 1
ATOM 689 N N . GLU A 1 86 ? -12.113 -6.202 8.408 1.00 94.44 86 GLU A N 1
ATOM 690 C CA . GLU A 1 86 ? -12.053 -7.577 7.908 1.00 94.44 86 GLU A CA 1
ATOM 691 C C . GLU A 1 86 ? -11.737 -7.610 6.409 1.00 94.44 86 GLU A C 1
ATOM 693 O O . GLU A 1 86 ? -10.859 -8.357 5.976 1.00 94.44 86 GLU A O 1
ATOM 698 N N . THR A 1 87 ? -12.402 -6.764 5.618 1.00 94.25 87 THR A N 1
ATOM 699 C CA . THR A 1 87 ? -12.172 -6.664 4.170 1.00 94.25 87 THR A CA 1
ATOM 700 C C . THR A 1 87 ? -10.723 -6.278 3.868 1.00 94.25 87 THR A C 1
ATOM 702 O O . THR A 1 87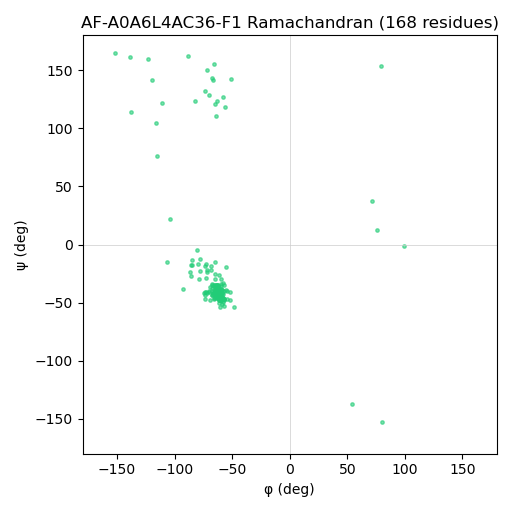 ? -10.058 -6.935 3.064 1.00 94.25 87 THR A O 1
ATOM 705 N N . VAL A 1 88 ? -10.202 -5.255 4.554 1.00 92.75 88 VAL A N 1
ATOM 706 C CA . VAL A 1 88 ? -8.808 -4.812 4.414 1.00 92.75 88 VAL A CA 1
ATOM 707 C C . VAL A 1 88 ? -7.842 -5.934 4.801 1.00 92.75 88 VAL A C 1
ATOM 709 O O . VAL A 1 88 ? -6.935 -6.248 4.028 1.00 92.75 88 VAL A O 1
ATOM 712 N N . MET A 1 89 ? -8.063 -6.601 5.939 1.00 90.94 89 MET A N 1
ATOM 713 C CA . MET A 1 89 ? -7.247 -7.740 6.373 1.00 90.94 89 MET A CA 1
ATOM 714 C C . MET A 1 89 ? -7.259 -8.870 5.348 1.00 90.94 89 MET A C 1
ATOM 716 O O . MET A 1 89 ? -6.203 -9.376 4.973 1.00 90.94 89 MET A O 1
ATOM 720 N N . ARG A 1 90 ? -8.433 -9.240 4.835 1.00 89.38 90 ARG A N 1
ATOM 721 C CA . ARG A 1 90 ? -8.580 -10.287 3.821 1.00 89.38 90 ARG A CA 1
ATOM 722 C C . ARG A 1 90 ? -7.770 -9.970 2.567 1.00 89.38 90 ARG A C 1
ATOM 724 O O . ARG A 1 90 ? -7.037 -10.837 2.095 1.00 89.38 90 ARG A O 1
ATOM 731 N N . MET A 1 91 ? -7.833 -8.734 2.069 1.00 87.69 91 MET A N 1
ATOM 732 C CA . MET A 1 91 ? -7.040 -8.305 0.911 1.00 87.69 91 MET A CA 1
ATOM 733 C C . MET A 1 91 ? -5.535 -8.311 1.202 1.00 87.69 91 MET A C 1
ATOM 735 O O . MET A 1 91 ? -4.751 -8.780 0.373 1.00 87.69 91 MET A O 1
ATOM 739 N N . MET A 1 92 ? -5.118 -7.839 2.384 1.00 84.69 92 MET A N 1
ATOM 740 C CA . MET A 1 92 ? -3.714 -7.865 2.818 1.00 84.69 92 MET A CA 1
ATOM 741 C C . MET A 1 92 ? -3.156 -9.296 2.851 1.00 84.69 92 MET A C 1
ATOM 743 O O . MET A 1 92 ? -2.032 -9.521 2.397 1.00 84.69 92 MET A O 1
ATOM 747 N N . LEU A 1 93 ? -3.940 -10.262 3.342 1.00 80.62 93 LEU A N 1
ATOM 748 C CA . LEU A 1 93 ? -3.556 -11.676 3.423 1.00 80.62 93 LEU A CA 1
ATOM 749 C C . LEU A 1 93 ? -3.559 -12.356 2.040 1.00 80.62 93 LEU A C 1
ATOM 751 O O . LEU A 1 93 ? -2.608 -13.061 1.706 1.00 80.62 93 LEU A O 1
ATOM 755 N N . GLN A 1 94 ? -4.573 -12.112 1.200 1.00 77.75 94 GLN A N 1
ATOM 756 C CA . GLN A 1 94 ? -4.664 -12.690 -0.152 1.00 77.75 94 GLN A CA 1
ATOM 757 C C . GLN A 1 94 ? -3.497 -12.263 -1.046 1.00 77.75 94 GLN A C 1
ATOM 759 O O . GLN A 1 94 ? -2.888 -13.090 -1.721 1.00 77.75 94 GLN A O 1
ATOM 764 N N . ARG A 1 95 ? -3.126 -10.981 -1.014 1.00 72.75 95 ARG A N 1
ATOM 765 C CA . ARG A 1 95 ? -1.980 -10.477 -1.785 1.00 72.75 95 ARG A CA 1
ATOM 766 C C . ARG A 1 95 ? -0.665 -11.092 -1.335 1.00 72.75 95 ARG A C 1
ATOM 768 O O . ARG A 1 95 ? 0.207 -11.353 -2.159 1.00 72.75 95 ARG A O 1
ATOM 775 N N . ARG A 1 96 ? -0.533 -11.353 -0.033 1.00 66.38 96 ARG A N 1
ATOM 776 C CA . ARG A 1 96 ? 0.640 -12.024 0.522 1.00 66.38 96 ARG A CA 1
ATOM 777 C C . ARG A 1 96 ? 0.737 -13.478 0.069 1.00 66.38 96 ARG A C 1
ATOM 779 O O . ARG A 1 96 ? 1.832 -13.922 -0.253 1.00 66.38 96 ARG A O 1
ATOM 786 N N . HIS A 1 97 ? -0.394 -14.176 0.019 1.00 58.66 97 HIS A N 1
ATOM 787 C CA . HIS A 1 97 ? -0.487 -15.551 -0.468 1.00 58.66 97 HIS A CA 1
ATOM 788 C C . HIS A 1 97 ? -0.138 -15.672 -1.957 1.00 58.66 97 HIS A C 1
ATOM 790 O O . HIS A 1 97 ? 0.524 -16.625 -2.355 1.00 58.66 97 HIS A O 1
ATOM 796 N N . LEU A 1 98 ? -0.541 -14.695 -2.774 1.00 55.53 98 LEU A N 1
ATOM 797 C CA . LEU A 1 98 ? -0.292 -14.746 -4.211 1.00 55.53 98 LEU A CA 1
ATOM 798 C C . LEU A 1 98 ? 1.177 -14.509 -4.572 1.00 55.53 98 LEU A C 1
ATOM 800 O O . LEU A 1 98 ? 1.614 -15.062 -5.576 1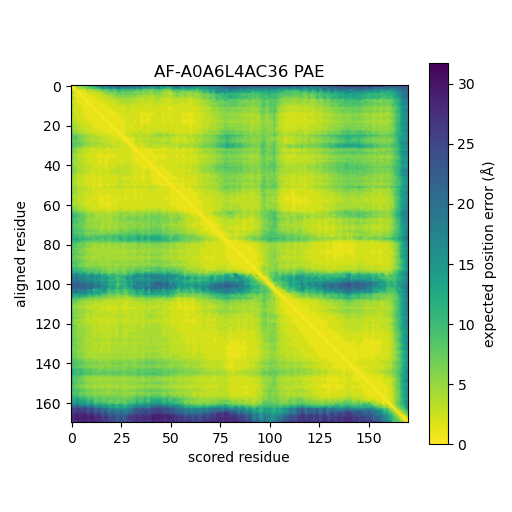.00 55.53 98 LEU A O 1
ATOM 804 N N . ALA A 1 99 ? 1.943 -13.745 -3.782 1.00 61.28 99 ALA A N 1
ATOM 805 C CA . ALA A 1 99 ? 3.351 -13.430 -4.048 1.00 61.28 99 ALA A CA 1
ATOM 806 C C . ALA A 1 99 ? 4.262 -14.680 -4.027 1.00 61.28 99 ALA A C 1
ATOM 808 O O . ALA A 1 99 ? 4.550 -15.238 -2.964 1.00 61.28 99 ALA A O 1
ATOM 809 N N . LYS A 1 100 ? 4.790 -15.087 -5.194 1.00 56.03 100 LYS A N 1
ATOM 810 C CA . LYS A 1 100 ? 5.805 -16.152 -5.294 1.00 56.03 100 LYS A CA 1
ATOM 811 C C . LYS A 1 100 ? 7.045 -15.797 -4.455 1.00 56.03 100 LYS A C 1
ATOM 813 O O . LYS A 1 100 ? 7.623 -14.721 -4.597 1.00 56.03 100 LYS A O 1
ATOM 818 N N . GLY A 1 101 ? 7.457 -16.709 -3.569 1.00 56.81 101 GLY A N 1
ATOM 819 C CA . GLY A 1 101 ? 8.650 -16.571 -2.717 1.00 56.81 101 GLY A CA 1
ATOM 820 C C . GLY A 1 101 ? 8.414 -16.117 -1.266 1.00 56.81 101 GLY A C 1
ATOM 821 O O . GLY A 1 101 ? 9.375 -16.032 -0.499 1.00 56.81 101 GLY A O 1
ATOM 822 N N . GLY A 1 102 ? 7.163 -15.857 -0.859 1.00 58.78 102 GLY A N 1
ATOM 823 C CA . GLY A 1 102 ? 6.784 -15.712 0.555 1.00 58.78 102 GLY A CA 1
ATOM 824 C C . GLY A 1 102 ? 7.604 -14.680 1.352 1.00 58.78 102 GLY A C 1
ATOM 825 O O . GLY A 1 102 ? 7.875 -13.570 0.883 1.00 58.78 102 GLY A O 1
ATOM 826 N N . MET A 1 103 ? 7.991 -15.023 2.591 1.00 51.88 103 MET A N 1
ATOM 827 C CA . MET A 1 103 ? 8.713 -14.109 3.500 1.00 51.88 103 MET A CA 1
ATOM 828 C C . MET A 1 103 ? 10.113 -13.787 3.009 1.00 51.88 103 MET A C 1
ATOM 830 O O . MET A 1 103 ? 10.560 -12.651 3.157 1.00 51.88 103 MET A O 1
ATOM 834 N N . ALA A 1 104 ? 10.779 -14.782 2.424 1.00 56.00 104 ALA A N 1
ATOM 835 C CA . ALA A 1 104 ? 12.165 -14.694 1.999 1.00 56.00 104 ALA A CA 1
ATOM 836 C C . ALA A 1 104 ? 12.345 -13.608 0.930 1.00 56.00 104 ALA A C 1
ATOM 838 O O . ALA A 1 104 ? 13.183 -12.722 1.093 1.00 56.00 104 ALA A O 1
ATOM 839 N N . SER A 1 105 ? 11.488 -13.592 -0.098 1.00 65.69 105 SER A N 1
ATOM 840 C CA . SER A 1 105 ? 11.520 -12.537 -1.120 1.00 65.69 105 SER A CA 1
ATOM 841 C C . SER A 1 105 ? 11.210 -11.156 -0.538 1.00 65.69 105 SER A C 1
ATOM 843 O O . SER A 1 105 ? 11.804 -10.164 -0.956 1.00 65.69 105 SER A O 1
ATOM 845 N N . PHE A 1 106 ? 10.328 -11.072 0.464 1.00 70.31 106 PHE A N 1
ATOM 846 C CA . PHE A 1 106 ? 10.012 -9.803 1.120 1.00 70.31 106 PHE A CA 1
ATOM 847 C C . PHE A 1 106 ? 11.159 -9.273 1.979 1.00 70.31 106 PHE A C 1
ATOM 849 O O . PHE A 1 106 ? 11.439 -8.081 1.937 1.00 70.31 106 PHE A O 1
ATOM 856 N N . GLY A 1 107 ? 11.845 -10.144 2.724 1.00 74.31 107 GLY A N 1
ATOM 857 C CA . GLY A 1 107 ? 13.003 -9.767 3.536 1.00 74.31 107 GLY A CA 1
ATOM 858 C C . GLY A 1 107 ? 14.119 -9.128 2.707 1.00 74.31 107 GLY A C 1
ATOM 859 O O . GLY A 1 107 ? 14.771 -8.203 3.181 1.00 74.31 107 GLY A O 1
ATOM 860 N N . LEU A 1 108 ? 14.284 -9.556 1.451 1.00 80.62 108 LEU A N 1
ATOM 861 C CA . LEU A 1 108 ? 15.276 -8.998 0.526 1.00 80.62 108 LEU A CA 1
ATOM 862 C C . LEU A 1 108 ? 14.900 -7.604 0.008 1.00 80.62 108 LEU A C 1
ATOM 864 O O . LEU A 1 108 ? 15.760 -6.733 -0.090 1.00 80.62 108 LEU A O 1
ATOM 868 N N . ILE A 1 109 ? 13.626 -7.377 -0.320 1.00 85.56 109 ILE A N 1
ATOM 869 C CA . ILE A 1 109 ? 13.170 -6.091 -0.872 1.00 85.56 109 ILE A CA 1
ATOM 870 C C . ILE A 1 109 ? 12.819 -5.067 0.210 1.00 85.56 109 ILE A C 1
ATOM 872 O O . ILE A 1 109 ? 12.843 -3.868 -0.049 1.00 85.56 109 ILE A O 1
ATOM 876 N N . PHE A 1 110 ? 12.487 -5.505 1.426 1.00 86.06 110 PHE A N 1
ATOM 877 C CA . PHE A 1 110 ? 11.997 -4.622 2.483 1.00 86.06 110 PHE A CA 1
ATOM 878 C C . PHE A 1 110 ? 12.981 -3.503 2.862 1.00 86.06 110 PHE A C 1
ATOM 880 O O . PHE A 1 110 ? 12.521 -2.368 2.991 1.00 86.06 110 PHE A O 1
ATOM 887 N N . PRO A 1 111 ? 14.307 -3.733 2.978 1.00 90.62 111 PRO A N 1
ATOM 888 C CA . PRO A 1 111 ? 15.265 -2.648 3.196 1.00 90.62 111 PRO A CA 1
ATOM 889 C C . PRO A 1 111 ? 15.232 -1.589 2.087 1.00 90.62 111 PRO A C 1
ATOM 891 O O . PRO A 1 111 ? 15.277 -0.396 2.382 1.00 90.62 111 PRO A O 1
ATOM 894 N N . ILE A 1 112 ? 15.078 -2.014 0.828 1.00 91.56 112 ILE A N 1
ATOM 895 C CA . ILE A 1 112 ? 14.989 -1.123 -0.339 1.00 91.56 112 ILE A CA 1
ATOM 896 C C . ILE A 1 112 ? 13.710 -0.287 -0.262 1.00 91.56 112 ILE A C 1
ATOM 898 O O . ILE A 1 112 ? 13.749 0.936 -0.384 1.00 91.56 112 ILE A O 1
ATOM 902 N N . LEU A 1 113 ? 12.575 -0.931 0.028 1.00 91.00 113 LEU A N 1
ATOM 903 C CA . LEU A 1 113 ? 11.301 -0.239 0.225 1.00 91.00 113 LEU A CA 1
ATOM 904 C C . LEU A 1 113 ? 11.394 0.772 1.374 1.00 91.00 113 LEU A C 1
ATOM 906 O O . LEU A 1 113 ? 11.010 1.927 1.217 1.00 91.00 113 LEU A O 1
ATOM 910 N N . LYS A 1 114 ? 11.960 0.374 2.517 1.00 90.94 114 LYS A N 1
ATOM 911 C CA . LYS A 1 114 ? 12.122 1.231 3.699 1.00 90.94 114 LYS A CA 1
ATOM 912 C C . LYS A 1 114 ? 13.063 2.413 3.486 1.00 90.94 114 LYS A C 1
ATOM 914 O O . LYS A 1 114 ? 12.899 3.416 4.180 1.00 90.94 114 LYS A O 1
ATOM 919 N N . ALA A 1 115 ? 14.005 2.323 2.552 1.00 95.19 115 ALA A N 1
ATOM 920 C CA . ALA A 1 115 ? 14.862 3.443 2.177 1.00 95.19 115 ALA A CA 1
ATOM 921 C C . ALA A 1 115 ? 14.121 4.510 1.348 1.00 95.19 115 ALA A C 1
ATOM 923 O O . ALA A 1 115 ? 14.576 5.649 1.278 1.00 95.19 115 ALA A O 1
ATOM 924 N N . SER A 1 116 ? 12.973 4.177 0.748 1.00 95.25 116 SER A N 1
ATOM 925 C CA . SER A 1 116 ? 12.201 5.110 -0.072 1.00 95.25 116 SER A CA 1
ATOM 926 C C . SER A 1 116 ? 11.300 6.028 0.767 1.00 95.25 116 SER A C 1
ATOM 928 O O . SER A 1 116 ? 10.413 5.537 1.476 1.00 95.25 116 SER A O 1
ATOM 930 N N . PRO A 1 117 ? 11.434 7.365 0.649 1.00 95.00 117 PRO A N 1
ATOM 931 C CA . PRO A 1 117 ? 10.519 8.310 1.289 1.00 95.00 117 PRO A CA 1
ATOM 932 C C . PRO A 1 117 ? 9.066 8.114 0.847 1.00 95.00 117 PRO A C 1
ATOM 934 O O . PRO A 1 117 ? 8.171 8.143 1.686 1.00 95.00 117 PRO A O 1
ATOM 937 N N . LEU A 1 118 ? 8.841 7.827 -0.442 1.00 92.50 118 LEU A N 1
ATOM 938 C CA . LEU A 1 118 ? 7.503 7.594 -0.998 1.00 92.50 118 LEU A CA 1
ATOM 939 C C . LEU A 1 118 ? 6.819 6.391 -0.345 1.00 92.50 118 LEU A C 1
ATOM 941 O O . LEU A 1 118 ? 5.645 6.454 0.012 1.00 92.50 118 LEU A O 1
ATOM 945 N N . PHE A 1 119 ? 7.558 5.295 -0.158 1.00 92.44 119 PHE A N 1
ATOM 946 C CA . PHE A 1 119 ? 7.026 4.115 0.518 1.00 92.44 119 PHE A CA 1
ATOM 947 C C . PHE A 1 119 ? 6.729 4.396 1.992 1.00 92.44 119 PHE A C 1
ATOM 949 O O . PHE A 1 119 ? 5.688 3.987 2.500 1.00 92.44 119 PHE A O 1
ATOM 956 N N . ASN A 1 120 ? 7.621 5.109 2.684 1.00 93.06 120 ASN A N 1
ATOM 957 C CA . ASN A 1 120 ? 7.424 5.449 4.090 1.00 93.06 120 ASN A CA 1
ATOM 958 C C . ASN A 1 120 ? 6.200 6.349 4.302 1.00 93.06 120 ASN A C 1
ATOM 960 O O . ASN A 1 120 ? 5.396 6.053 5.183 1.00 93.06 120 ASN A O 1
ATOM 964 N N . GLU A 1 121 ? 6.024 7.378 3.470 1.00 93.69 121 GLU A N 1
ATOM 965 C CA . GLU A 1 121 ? 4.855 8.261 3.518 1.00 93.69 121 GLU A CA 1
ATOM 966 C C . GLU A 1 121 ? 3.560 7.479 3.258 1.00 93.69 121 GLU A C 1
ATOM 968 O O . GLU A 1 121 ? 2.580 7.622 3.991 1.00 93.69 121 GLU A O 1
ATOM 973 N N . HIS A 1 122 ? 3.562 6.597 2.254 1.00 90.88 122 HIS A N 1
ATOM 974 C CA . HIS A 1 122 ? 2.418 5.734 1.973 1.00 90.88 122 HIS A CA 1
ATOM 975 C C . HIS A 1 122 ? 2.093 4.815 3.160 1.00 90.88 122 HIS A C 1
ATOM 977 O O . HIS A 1 122 ? 0.936 4.692 3.553 1.00 90.88 122 HIS A O 1
ATOM 983 N N . GLN A 1 123 ? 3.098 4.177 3.765 1.00 89.50 123 GLN A N 1
ATOM 984 C CA . GLN A 1 123 ? 2.901 3.293 4.918 1.00 89.50 123 GLN A CA 1
ATOM 985 C C . GLN A 1 123 ? 2.374 4.039 6.147 1.00 89.50 123 GLN A C 1
ATOM 987 O O . GLN A 1 123 ? 1.544 3.506 6.884 1.00 89.50 123 GLN A O 1
ATOM 992 N N . GLU A 1 124 ? 2.853 5.258 6.385 1.00 92.56 124 GLU A N 1
ATOM 993 C CA . GLU A 1 124 ? 2.364 6.109 7.467 1.00 92.56 124 GLU A CA 1
ATOM 994 C C . GLU A 1 124 ? 0.908 6.516 7.232 1.00 92.56 124 GLU A C 1
ATOM 996 O O . GLU A 1 124 ? 0.073 6.361 8.126 1.00 92.56 124 GLU A O 1
ATOM 1001 N N . ARG A 1 125 ? 0.575 6.944 6.010 1.00 93.06 125 ARG A N 1
ATOM 1002 C CA . ARG A 1 125 ? -0.797 7.270 5.614 1.00 93.06 125 ARG A CA 1
ATOM 1003 C C . ARG A 1 125 ? -1.726 6.081 5.825 1.00 93.06 125 ARG A C 1
ATOM 1005 O O . ARG A 1 125 ? -2.713 6.214 6.543 1.00 93.06 125 ARG A O 1
ATOM 1012 N N . PHE A 1 126 ? -1.379 4.918 5.281 1.00 92.38 126 PHE A N 1
ATOM 1013 C CA . PHE A 1 126 ? -2.146 3.686 5.438 1.00 92.38 126 PHE A CA 1
ATOM 1014 C C . PHE A 1 126 ? -2.377 3.336 6.914 1.00 92.38 126 PHE A C 1
ATOM 1016 O O . PHE A 1 126 ? -3.502 3.066 7.340 1.00 92.38 126 PHE A O 1
ATOM 1023 N N . ARG A 1 127 ? -1.319 3.412 7.733 1.00 93.31 127 ARG A N 1
ATOM 1024 C CA . ARG A 1 127 ? -1.408 3.184 9.179 1.00 93.31 127 ARG A CA 1
ATOM 1025 C C . ARG A 1 127 ? -2.377 4.162 9.841 1.00 93.31 127 ARG A C 1
ATOM 1027 O O . ARG A 1 127 ? -3.221 3.725 10.614 1.00 93.31 127 ARG A O 1
ATOM 1034 N N . ASN A 1 128 ? -2.297 5.452 9.535 1.00 95.62 128 ASN A N 1
ATOM 1035 C CA . ASN A 1 128 ? -3.188 6.457 10.118 1.00 95.62 128 ASN A CA 1
ATOM 1036 C C . ASN A 1 128 ? -4.660 6.205 9.745 1.00 95.62 128 ASN A C 1
ATO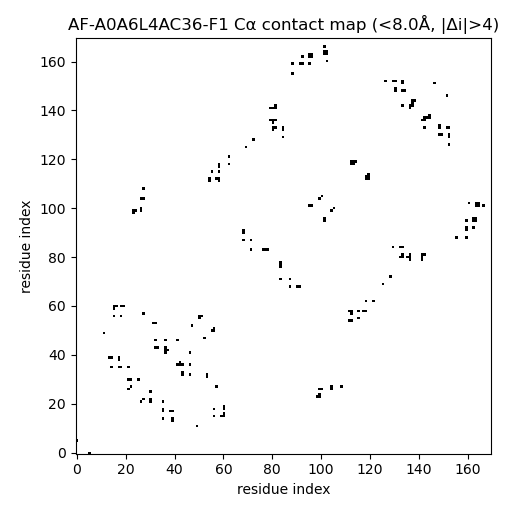M 1038 O O . ASN A 1 128 ? -5.545 6.365 10.586 1.00 95.62 128 ASN A O 1
ATOM 1042 N N . ARG A 1 129 ? -4.927 5.730 8.521 1.00 95.50 129 ARG A N 1
ATOM 1043 C CA . ARG A 1 129 ? -6.276 5.333 8.080 1.00 95.50 129 ARG A CA 1
ATOM 1044 C C . ARG A 1 129 ? -6.799 4.117 8.846 1.00 95.50 129 ARG A C 1
ATOM 1046 O O . ARG A 1 129 ? -7.952 4.119 9.269 1.00 95.50 129 ARG A O 1
ATOM 1053 N N . LEU A 1 130 ? -5.948 3.117 9.092 1.00 95.81 130 LEU A N 1
ATOM 1054 C CA . LEU A 1 130 ? -6.286 1.973 9.945 1.00 95.81 130 LEU A CA 1
ATOM 1055 C C . LEU A 1 130 ? -6.603 2.391 11.382 1.00 95.81 130 LEU A C 1
ATOM 1057 O O . LEU A 1 130 ? -7.581 1.915 11.951 1.00 95.81 130 LEU A O 1
ATOM 1061 N N . TYR A 1 131 ? -5.813 3.302 11.955 1.00 97.56 131 TYR A N 1
ATOM 1062 C CA . TYR A 1 131 ? -6.082 3.851 13.286 1.00 97.56 131 TYR A CA 1
ATOM 1063 C C . TYR A 1 131 ? -7.458 4.511 13.349 1.00 97.56 131 TYR A C 1
ATOM 1065 O O . TYR A 1 131 ? -8.239 4.200 14.244 1.00 97.56 131 TYR A O 1
ATOM 1073 N N . ALA A 1 132 ? -7.770 5.379 12.384 1.00 96.69 132 ALA A N 1
ATOM 1074 C CA . ALA A 1 132 ? -9.067 6.045 12.324 1.00 96.69 132 ALA A CA 1
ATOM 1075 C C . ALA A 1 132 ? -10.220 5.034 12.227 1.00 96.69 132 ALA A C 1
ATOM 1077 O O . ALA A 1 132 ? -11.195 5.146 12.966 1.00 96.69 132 ALA A O 1
ATOM 1078 N N . LEU A 1 133 ? -10.081 4.010 11.379 1.00 97.12 133 LEU A N 1
ATOM 1079 C CA . LEU A 1 133 ? -11.104 2.981 11.201 1.00 97.12 133 LEU A CA 1
ATOM 1080 C C . LEU A 1 133 ? -11.330 2.146 12.474 1.00 97.12 133 LEU A C 1
ATOM 1082 O O . LEU A 1 133 ? -12.473 1.863 12.829 1.00 97.12 133 LEU A O 1
ATOM 1086 N N . VAL A 1 134 ? -10.260 1.794 13.194 1.00 97.94 134 VAL A N 1
ATOM 1087 C CA . VAL A 1 134 ? -10.358 1.095 14.487 1.00 97.94 134 VAL A CA 1
ATOM 1088 C C . VAL A 1 134 ? -11.023 1.976 15.546 1.00 97.94 134 VAL A C 1
ATOM 1090 O O . VAL A 1 134 ? -11.852 1.479 16.307 1.00 97.94 134 VAL A O 1
ATOM 1093 N N . GLU A 1 135 ? -10.718 3.276 15.598 1.00 98.06 135 GLU A N 1
ATOM 1094 C CA . GLU A 1 135 ? -11.407 4.188 16.521 1.00 98.06 135 GLU A CA 1
ATOM 1095 C C . GLU A 1 135 ? -12.898 4.318 16.197 1.00 98.06 135 GLU A C 1
ATOM 1097 O O . GLU A 1 135 ? -13.714 4.303 17.117 1.00 98.06 135 GLU A O 1
ATOM 1102 N N . THR A 1 136 ? -13.282 4.363 14.917 1.00 97.31 136 THR A N 1
ATOM 1103 C CA . THR A 1 136 ? -14.699 4.322 14.519 1.00 97.31 136 THR A CA 1
ATOM 1104 C C . THR A 1 136 ? -15.376 3.036 14.998 1.00 97.31 136 THR A C 1
ATOM 1106 O O . THR A 1 136 ? -16.437 3.100 15.617 1.00 97.31 136 THR A O 1
ATOM 1109 N N . ALA A 1 137 ? -14.744 1.874 14.804 1.00 97.81 137 ALA A N 1
ATOM 1110 C CA . ALA A 1 137 ? -15.279 0.598 15.286 1.00 97.81 137 ALA A CA 1
ATOM 1111 C C . ALA A 1 137 ? -15.449 0.578 16.818 1.00 97.81 137 ALA A C 1
ATOM 1113 O O . ALA A 1 137 ? -16.443 0.066 17.333 1.00 97.81 137 ALA A O 1
ATOM 1114 N N . LYS A 1 138 ? -14.520 1.185 17.568 1.00 98.19 138 LYS A N 1
ATOM 1115 C CA . LYS A 1 138 ? -14.625 1.324 19.031 1.00 98.19 138 LYS A CA 1
ATOM 1116 C C . LYS A 1 138 ? -15.764 2.252 19.452 1.00 98.19 138 LYS A C 1
ATOM 1118 O O . LYS A 1 138 ? -16.500 1.920 20.376 1.00 98.19 138 LYS A O 1
ATOM 1123 N N . GLN A 1 139 ? -15.926 3.393 18.781 1.00 97.31 139 GLN A N 1
ATOM 1124 C CA . GLN A 1 139 ? -17.008 4.349 19.056 1.00 97.31 139 GLN A CA 1
ATOM 1125 C C . GLN A 1 139 ? -18.393 3.736 18.822 1.00 97.31 139 GLN A C 1
ATOM 1127 O O . GLN A 1 139 ? -19.320 4.015 19.579 1.00 97.31 139 GLN A O 1
ATOM 1132 N N . ASN A 1 140 ? -18.509 2.854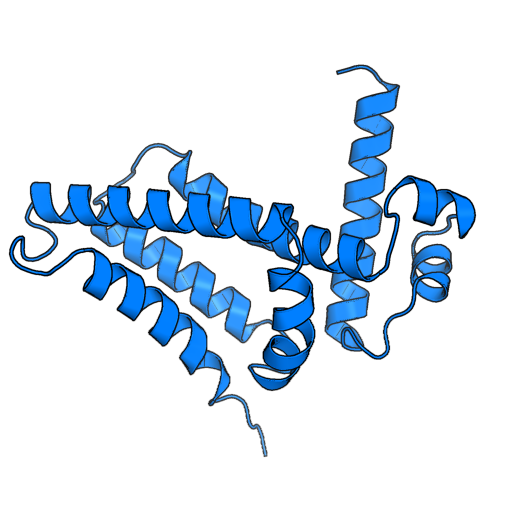 17.829 1.00 96.88 140 ASN A N 1
ATOM 1133 C CA . ASN A 1 140 ? -19.741 2.131 17.517 1.00 96.88 140 ASN A CA 1
ATOM 1134 C C . ASN A 1 140 ? -19.987 0.905 18.418 1.00 96.88 140 ASN A C 1
ATOM 1136 O O . ASN A 1 140 ? -21.023 0.256 18.295 1.00 96.88 140 ASN A O 1
ATOM 1140 N N . GLY A 1 141 ? -19.049 0.561 19.308 1.00 97.50 141 GLY A N 1
ATOM 1141 C CA . GLY A 1 141 ? -19.140 -0.624 20.167 1.00 97.50 141 GLY A CA 1
ATOM 1142 C C . GLY A 1 141 ? -18.849 -1.955 19.462 1.00 97.50 141 GLY A C 1
ATOM 1143 O O . GLY A 1 141 ? -19.110 -3.010 20.033 1.00 97.50 141 GLY A O 1
ATOM 1144 N N . GLU A 1 142 ? -18.297 -1.925 18.246 1.00 97.88 142 GLU A N 1
ATOM 1145 C CA . GLU A 1 142 ? -17.925 -3.110 17.455 1.00 97.88 142 GLU A CA 1
ATOM 1146 C C . GLU A 1 142 ? -16.597 -3.724 17.941 1.00 97.88 142 GLU A C 1
ATOM 1148 O O . GLU A 1 142 ? -16.380 -4.931 17.851 1.00 97.88 142 GLU A O 1
ATOM 1153 N N . ILE A 1 143 ? -15.705 -2.887 18.485 1.00 97.38 143 ILE A N 1
ATOM 1154 C CA . ILE A 1 143 ? -14.463 -3.286 19.159 1.00 97.38 143 ILE A CA 1
ATOM 1155 C C . ILE A 1 143 ? -14.509 -2.779 20.601 1.00 97.38 143 ILE A C 1
ATOM 1157 O O . ILE A 1 143 ? -14.948 -1.663 20.873 1.00 97.38 143 ILE A O 1
ATOM 1161 N N . VAL A 1 144 ? -14.009 -3.588 21.538 1.00 97.31 144 VAL A N 1
ATOM 1162 C CA . VAL A 1 144 ? -13.930 -3.223 22.959 1.00 97.31 144 VAL A CA 1
ATOM 1163 C C . VAL A 1 144 ? -13.147 -1.914 23.134 1.00 97.31 144 VAL A C 1
ATOM 1165 O O . VAL A 1 144 ? -11.959 -1.843 22.824 1.00 97.31 144 VAL A O 1
ATOM 1168 N N . ALA A 1 145 ? -13.799 -0.883 23.678 1.00 96.06 145 ALA A N 1
ATOM 1169 C CA . ALA A 1 145 ? -13.254 0.475 23.760 1.00 96.06 145 ALA A CA 1
ATOM 1170 C C . ALA A 1 145 ? -11.962 0.597 24.592 1.00 96.06 145 ALA A C 1
ATOM 1172 O O . ALA A 1 145 ? -11.155 1.495 24.350 1.00 96.06 145 ALA A O 1
ATOM 1173 N N . THR A 1 146 ? -11.749 -0.305 25.554 1.00 96.62 146 THR A N 1
ATOM 1174 C CA . THR A 1 146 ? -10.551 -0.323 26.408 1.00 96.62 146 THR A CA 1
ATOM 1175 C C . THR A 1 146 ? -9.320 -0.908 25.717 1.00 96.62 146 THR A C 1
ATOM 1177 O O . THR A 1 146 ? -8.214 -0.755 26.236 1.00 96.62 146 THR A O 1
ATOM 1180 N N . LEU A 1 147 ? -9.469 -1.557 24.554 1.00 96.56 147 LEU A N 1
ATOM 1181 C CA . LEU A 1 147 ? -8.327 -2.064 23.799 1.00 96.56 147 LEU A CA 1
ATOM 1182 C C . LEU A 1 147 ? -7.518 -0.900 23.205 1.00 96.56 147 LEU A C 1
ATOM 1184 O O . LEU A 1 147 ? -8.082 -0.051 22.504 1.00 96.56 147 LEU A O 1
ATOM 1188 N N . PRO A 1 148 ? -6.188 -0.861 23.423 1.00 97.56 148 PRO A N 1
ATOM 1189 C CA . PRO A 1 148 ? -5.341 0.138 22.791 1.00 97.56 148 PRO A CA 1
ATOM 1190 C C . PRO A 1 148 ? -5.360 -0.019 21.270 1.00 97.56 148 PRO A C 1
ATOM 1192 O O . PRO A 1 148 ? -4.984 -1.058 20.731 1.00 97.56 148 PRO A O 1
ATOM 1195 N N . THR A 1 149 ? -5.721 1.041 20.557 1.00 97.44 149 THR A N 1
ATOM 1196 C CA . THR A 1 149 ? -5.710 1.069 19.086 1.00 97.44 149 THR A CA 1
ATOM 1197 C C . THR A 1 149 ? -4.349 0.706 18.482 1.00 97.44 149 THR A C 1
ATOM 1199 O O . THR A 1 149 ? -4.327 -0.082 17.533 1.00 97.44 149 THR A O 1
ATOM 1202 N N . PRO A 1 150 ? -3.200 1.139 19.055 1.00 96.88 150 PRO A N 1
ATOM 1203 C CA . PRO A 1 150 ? -1.897 0.666 18.600 1.00 96.88 150 PRO A CA 1
ATOM 1204 C C . PRO A 1 150 ? -1.727 -0.850 18.648 1.00 96.88 150 PRO A C 1
ATOM 1206 O O . PRO A 1 150 ? -1.073 -1.408 17.769 1.00 96.88 150 PRO A O 1
ATOM 1209 N N . LEU A 1 151 ? -2.316 -1.524 19.641 1.00 96.12 151 LEU A N 1
ATOM 1210 C CA . LEU A 1 151 ? -2.246 -2.977 19.771 1.00 96.12 151 LEU A CA 1
ATOM 1211 C C . LEU A 1 151 ? -3.044 -3.659 18.657 1.00 96.12 151 LEU A C 1
ATOM 1213 O O . LEU A 1 151 ? -2.512 -4.548 17.999 1.00 96.12 151 LEU A O 1
ATOM 1217 N N . VAL A 1 152 ? -4.278 -3.208 18.409 1.00 95.62 152 VAL A N 1
ATOM 1218 C CA . VAL A 1 152 ? -5.140 -3.752 17.345 1.00 95.62 152 VAL A CA 1
ATOM 1219 C C . VAL A 1 152 ? -4.464 -3.604 15.983 1.00 95.62 152 VAL A C 1
ATOM 1221 O O . VAL A 1 152 ? -4.293 -4.587 15.266 1.00 95.62 152 VAL A O 1
ATOM 1224 N N . VAL A 1 153 ? -3.989 -2.399 15.654 1.00 95.81 153 VAL A N 1
ATOM 1225 C CA . VAL A 1 153 ? -3.316 -2.139 14.374 1.00 95.81 153 VAL A CA 1
ATOM 1226 C C . VAL A 1 153 ? -1.996 -2.913 14.263 1.00 95.81 153 VAL A C 1
ATOM 1228 O O . VAL A 1 153 ? -1.679 -3.434 13.196 1.00 95.81 153 VAL A O 1
ATOM 1231 N N . SER A 1 154 ? -1.231 -3.057 15.350 1.00 92.50 154 SER A N 1
ATOM 1232 C CA . SER A 1 154 ? -0.008 -3.876 15.332 1.00 92.50 154 SER A CA 1
ATOM 1233 C C . SER A 1 154 ? -0.317 -5.356 15.100 1.00 92.50 154 SER A C 1
ATOM 1235 O O . SER A 1 154 ? 0.368 -5.996 14.304 1.00 92.50 154 SER A O 1
ATOM 1237 N N . ALA A 1 155 ? -1.368 -5.894 15.728 1.00 92.12 155 ALA A N 1
ATOM 1238 C CA . ALA A 1 155 ? -1.802 -7.274 15.520 1.00 92.12 155 ALA A CA 1
ATOM 1239 C C . ALA A 1 155 ? -2.175 -7.537 14.052 1.00 92.12 155 ALA A C 1
ATOM 1241 O O . ALA A 1 155 ? -1.793 -8.569 13.503 1.00 92.12 155 ALA A O 1
ATOM 1242 N N . MET A 1 156 ? -2.831 -6.580 13.387 1.00 91.62 156 MET A N 1
ATOM 1243 C CA . MET A 1 156 ? -3.138 -6.656 11.953 1.00 91.62 156 MET A CA 1
ATOM 1244 C C . MET A 1 156 ? -1.872 -6.830 11.096 1.00 91.62 156 MET A C 1
ATOM 1246 O O . MET A 1 156 ? -1.811 -7.723 10.250 1.00 91.62 156 MET A O 1
ATOM 1250 N N . PHE A 1 157 ? -0.826 -6.032 11.341 1.00 86.69 157 PHE A N 1
ATOM 1251 C CA . PHE A 1 157 ? 0.442 -6.145 10.608 1.00 86.69 157 PHE A CA 1
ATOM 1252 C C . PHE A 1 157 ? 1.224 -7.423 10.944 1.00 86.69 157 PHE A C 1
ATOM 1254 O O . PHE A 1 157 ? 1.838 -8.011 10.054 1.00 86.69 157 PHE A O 1
ATOM 1261 N N . VAL A 1 158 ? 1.195 -7.881 12.200 1.00 85.25 158 VAL A N 1
ATOM 1262 C CA . VAL A 1 158 ? 1.833 -9.147 12.603 1.00 85.25 158 VAL A CA 1
ATOM 1263 C C . VAL A 1 158 ? 1.175 -10.333 11.895 1.00 85.25 158 VAL A C 1
ATOM 1265 O O . VAL A 1 158 ? 1.879 -11.161 11.320 1.00 85.25 158 VAL A O 1
ATOM 1268 N N . LEU A 1 159 ? -0.161 -10.380 11.860 1.00 81.81 159 LEU A N 1
ATOM 1269 C CA . LEU A 1 159 ? -0.918 -11.410 11.140 1.00 81.81 159 LEU A CA 1
ATOM 1270 C C . LEU A 1 159 ? -0.640 -11.384 9.631 1.00 81.81 159 LEU A C 1
ATOM 1272 O O . LEU A 1 159 ? -0.504 -12.430 9.005 1.00 81.81 159 LEU A O 1
ATOM 1276 N N . GLN A 1 160 ? -0.508 -10.197 9.036 1.00 77.69 160 GLN A N 1
ATOM 1277 C CA . GLN A 1 160 ? -0.087 -10.080 7.639 1.00 77.69 160 GLN A CA 1
ATOM 1278 C C . GLN A 1 160 ? 1.322 -10.660 7.417 1.00 77.69 160 GLN A C 1
ATOM 1280 O O . GLN A 1 160 ? 1.573 -11.321 6.407 1.00 77.69 160 GLN A O 1
ATOM 1285 N N . GLY A 1 161 ? 2.247 -10.414 8.349 1.00 69.94 161 GLY A N 1
ATOM 1286 C CA . GLY A 1 161 ? 3.617 -10.919 8.289 1.00 69.94 161 GLY A CA 1
ATOM 1287 C C . GLY A 1 161 ? 3.718 -12.444 8.404 1.00 69.94 161 GLY A C 1
ATOM 1288 O O . GLY A 1 161 ? 4.554 -13.040 7.720 1.00 69.94 161 GLY A O 1
ATOM 1289 N N . SER A 1 162 ? 2.852 -13.081 9.199 1.00 70.50 162 SER A N 1
ATOM 1290 C CA . SER A 1 162 ? 2.931 -14.514 9.529 1.00 70.50 162 SER A CA 1
ATOM 1291 C C . SER A 1 162 ? 2.433 -15.470 8.436 1.00 70.50 162 SER A C 1
ATOM 1293 O O . SER A 1 162 ? 2.901 -16.604 8.376 1.00 70.50 162 SER A O 1
ATOM 1295 N N . VAL A 1 163 ? 1.577 -15.027 7.499 1.00 62.84 163 VAL A N 1
ATOM 1296 C CA . VAL A 1 163 ? 1.106 -15.844 6.342 1.00 62.84 163 VAL A CA 1
ATOM 1297 C C . VAL A 1 163 ? 2.256 -16.402 5.494 1.00 62.84 163 VAL A C 1
ATOM 1299 O O . VAL A 1 163 ? 2.116 -17.376 4.756 1.00 62.84 163 VAL A O 1
ATOM 1302 N N . SER A 1 164 ? 3.427 -15.800 5.633 1.00 52.66 164 SER A N 1
ATOM 1303 C CA . SER A 1 164 ? 4.637 -16.136 4.911 1.00 52.66 164 SER A CA 1
ATOM 1304 C C . SER A 1 164 ? 5.314 -17.450 5.341 1.00 52.66 164 SER A C 1
ATOM 1306 O O . SER A 1 164 ? 6.154 -17.939 4.590 1.00 52.66 164 SER A O 1
ATOM 1308 N N . GLU A 1 165 ? 4.992 -18.003 6.518 1.00 48.47 165 GLU A N 1
ATOM 1309 C CA . GLU A 1 165 ? 5.643 -19.215 7.055 1.00 48.47 165 GLU A CA 1
ATOM 1310 C C . GLU A 1 165 ? 5.020 -20.528 6.551 1.00 48.47 165 GLU A C 1
ATOM 1312 O O . GLU A 1 165 ? 5.651 -21.574 6.634 1.00 48.47 165 GLU A O 1
ATOM 1317 N N . HIS A 1 166 ? 3.800 -20.500 6.003 1.00 48.62 166 HIS A N 1
ATOM 1318 C CA . HIS A 1 166 ? 3.023 -21.714 5.691 1.00 48.62 166 HIS A CA 1
ATOM 1319 C C . HIS A 1 166 ? 2.978 -22.097 4.199 1.00 48.62 166 HIS A C 1
ATOM 1321 O O . HIS A 1 166 ? 2.088 -22.826 3.775 1.00 48.62 166 HIS A O 1
ATOM 1327 N N . HIS A 1 167 ? 3.933 -21.633 3.388 1.00 42.28 167 HIS A N 1
ATOM 1328 C CA . HIS A 1 167 ? 4.102 -22.098 2.003 1.00 42.28 167 HIS A CA 1
ATOM 1329 C C . HIS A 1 167 ? 5.440 -22.817 1.823 1.00 42.28 167 HIS A C 1
ATOM 1331 O O . HIS A 1 167 ? 6.377 -22.276 1.240 1.00 42.28 167 HIS A O 1
ATOM 1337 N N . MET A 1 168 ? 5.505 -24.057 2.306 1.00 31.50 168 MET A N 1
ATOM 1338 C CA . MET A 1 168 ? 6.369 -25.085 1.727 1.00 31.50 168 MET A CA 1
ATOM 1339 C C . MET A 1 168 ? 5.467 -26.199 1.190 1.00 31.50 168 MET A C 1
ATOM 1341 O O . MET A 1 168 ? 4.903 -26.941 1.991 1.00 31.50 168 MET A O 1
ATOM 1345 N N . PRO A 1 169 ? 5.263 -26.307 -0.132 1.00 41.56 169 PRO A N 1
ATOM 1346 C CA . PRO A 1 169 ? 4.929 -27.591 -0.718 1.00 41.56 169 PRO A CA 1
ATOM 1347 C C . PRO A 1 169 ? 6.197 -28.458 -0.737 1.00 41.56 169 PRO A C 1
ATOM 1349 O O . PRO A 1 169 ? 7.264 -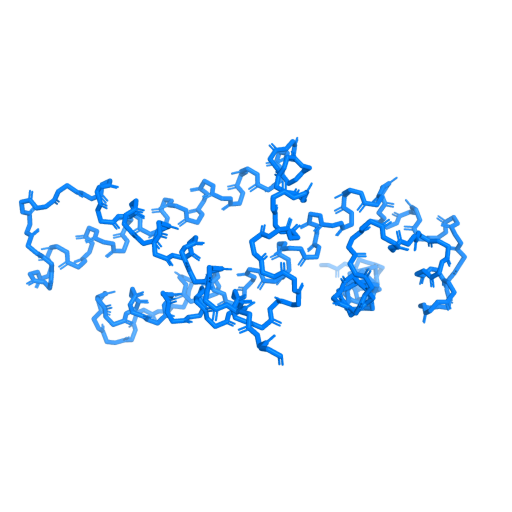27.972 -1.125 1.00 41.56 169 PRO A O 1
ATOM 1352 N N . GLU A 1 170 ? 6.060 -29.702 -0.276 1.00 39.62 170 GLU A N 1
ATOM 1353 C CA . GLU A 1 170 ? 7.013 -30.798 -0.516 1.00 39.62 170 GLU A CA 1
ATOM 1354 C C . GLU A 1 170 ? 7.214 -31.066 -2.015 1.00 39.62 170 GLU A C 1
ATOM 1356 O O . GLU A 1 170 ? 6.243 -30.885 -2.792 1.00 39.62 170 GLU A O 1
#